Protein AF-A0A2A7AV78-F1 (afdb_monomer)

Mean predicted aligned error: 5.81 Å

Nearest PDB structures (foldseek):
  2vfc-assembly2_B  TM=3.385E-01  e=4.057E+00  Mycobacterium marinum
  5unb-assembly1_A  TM=3.186E-01  e=5.230E+00  Burkholderia thailandensis E264
  1w5r-assembly1_B  TM=2.393E-01  e=6.743E+00  Mycolicibacterium smegmatis

Organism: NCBI:txid853

Sequence (111 aa):
MDNQNMTYPELRDLFVEHNKTQLAKPMSAYIVFADSNWPDRHYPLRSRTYEVSSDNKAFRSRCCSTSLFGSCLDGTDQMVRLDCYMKDFGNKGGWVVDHCYLKENGDESDV

Structure (mmCIF, N/CA/C/O backbone):
data_AF-A0A2A7AV78-F1
#
_entry.id   AF-A0A2A7AV78-F1
#
loop_
_atom_site.group_PDB
_atom_site.id
_atom_site.type_symbol
_atom_site.label_atom_id
_atom_site.label_alt_id
_atom_site.label_comp_id
_atom_site.label_asym_id
_atom_site.label_entity_id
_atom_site.label_seq_id
_atom_site.pdbx_PDB_ins_code
_atom_site.Cartn_x
_atom_site.Cartn_y
_atom_site.Cartn_z
_atom_site.occupancy
_atom_site.B_iso_or_equiv
_atom_site.auth_seq_id
_atom_site.auth_comp_id
_atom_site.auth_asym_id
_atom_site.auth_atom_id
_atom_site.pdbx_PDB_model_num
ATOM 1 N N . MET A 1 1 ? -14.603 -16.431 -5.661 1.00 41.00 1 MET A N 1
ATOM 2 C CA . MET A 1 1 ? -15.393 -15.287 -5.178 1.00 41.00 1 MET A CA 1
ATOM 3 C C . MET A 1 1 ? -14.711 -14.055 -5.726 1.00 41.00 1 MET A C 1
ATOM 5 O O . MET A 1 1 ? -13.486 -14.025 -5.730 1.00 41.00 1 MET A O 1
ATOM 9 N N . ASP A 1 2 ? -15.455 -13.129 -6.323 1.00 44.84 2 ASP A N 1
ATOM 10 C CA . ASP A 1 2 ? -14.876 -11.911 -6.884 1.00 44.84 2 ASP A CA 1
ATOM 11 C C . ASP A 1 2 ? -14.349 -11.059 -5.729 1.00 44.84 2 ASP A C 1
ATOM 13 O O . ASP A 1 2 ? -15.109 -10.348 -5.070 1.00 44.84 2 ASP A O 1
ATOM 17 N N . ASN A 1 3 ? -13.054 -11.178 -5.428 1.00 61.59 3 ASN A N 1
ATOM 18 C CA . ASN A 1 3 ? -12.387 -10.247 -4.532 1.00 61.59 3 ASN A CA 1
ATOM 19 C C . ASN A 1 3 ? -12.537 -8.867 -5.164 1.00 61.59 3 ASN A C 1
ATOM 21 O O . ASN A 1 3 ? -11.909 -8.568 -6.179 1.00 61.59 3 ASN A O 1
ATOM 25 N N . GLN A 1 4 ? -13.450 -8.066 -4.619 1.00 79.56 4 GLN A N 1
ATOM 26 C CA . GLN A 1 4 ? -13.803 -6.794 -5.217 1.00 79.56 4 GLN A CA 1
ATOM 27 C C . GLN A 1 4 ? -12.591 -5.869 -5.158 1.00 79.56 4 GLN A C 1
ATOM 29 O O . GLN A 1 4 ? -12.163 -5.448 -4.080 1.00 79.56 4 GLN A O 1
ATOM 34 N N . ASN A 1 5 ? -12.030 -5.589 -6.333 1.00 92.25 5 ASN A N 1
ATOM 35 C CA . ASN A 1 5 ? -10.944 -4.638 -6.476 1.00 92.25 5 ASN A CA 1
ATOM 36 C C . ASN A 1 5 ? -11.433 -3.254 -6.047 1.00 92.25 5 ASN A C 1
ATOM 38 O O . ASN A 1 5 ? -12.507 -2.808 -6.454 1.00 92.25 5 ASN A O 1
ATOM 42 N N . MET A 1 6 ? -10.625 -2.580 -5.242 1.00 95.56 6 MET A N 1
ATOM 43 C CA . MET A 1 6 ? -10.879 -1.231 -4.752 1.00 95.56 6 MET A CA 1
ATOM 44 C C . MET A 1 6 ? -9.627 -0.373 -4.892 1.00 95.56 6 MET A C 1
ATOM 46 O O . MET A 1 6 ? -8.512 -0.871 -5.046 1.00 95.56 6 MET A O 1
ATOM 50 N N . THR A 1 7 ? -9.800 0.934 -4.830 1.00 96.81 7 THR A N 1
ATOM 51 C CA . THR A 1 7 ? -8.694 1.886 -4.779 1.00 96.81 7 THR A CA 1
ATOM 52 C C . THR A 1 7 ? -8.053 1.903 -3.387 1.00 96.81 7 THR A C 1
ATOM 54 O O . THR A 1 7 ? -8.644 1.475 -2.392 1.00 96.81 7 THR A O 1
ATOM 57 N N . TYR A 1 8 ? -6.829 2.426 -3.281 1.00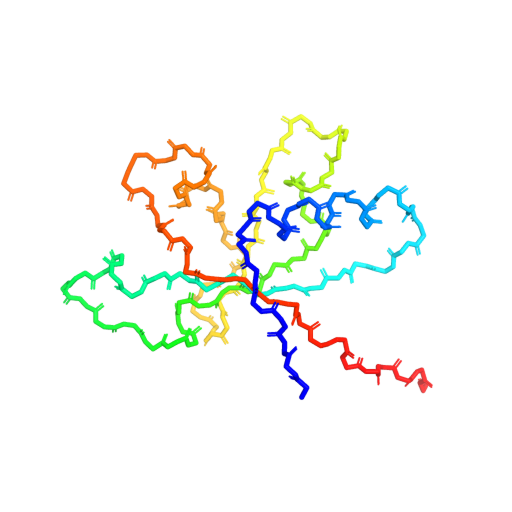 96.06 8 TYR A N 1
ATOM 58 C CA . TYR A 1 8 ? -6.175 2.575 -1.979 1.00 96.06 8 TYR A CA 1
ATOM 59 C C . TYR A 1 8 ? -6.949 3.479 -0.995 1.00 96.06 8 TYR A C 1
ATOM 61 O O . TYR A 1 8 ? -7.079 3.088 0.168 1.00 96.06 8 TYR A O 1
ATOM 69 N N . PRO A 1 9 ? -7.507 4.640 -1.402 1.00 95.00 9 PRO A N 1
ATOM 70 C CA . PRO A 1 9 ? -8.354 5.440 -0.517 1.00 95.00 9 PRO A CA 1
ATOM 71 C C . PRO A 1 9 ? -9.568 4.673 0.022 1.00 95.00 9 PRO A C 1
ATOM 73 O O . PRO A 1 9 ? -9.844 4.761 1.215 1.00 95.00 9 PRO A O 1
ATOM 76 N N . GLU A 1 10 ? -10.238 3.870 -0.809 1.00 95.25 10 GLU A N 1
ATOM 77 C CA . GLU A 1 10 ? -11.365 3.033 -0.372 1.00 95.25 10 GLU A CA 1
ATOM 78 C C . GLU A 1 10 ? -10.926 1.970 0.641 1.00 95.25 10 GLU A C 1
ATOM 80 O O . GLU A 1 10 ? -11.565 1.821 1.682 1.00 95.25 10 GLU A O 1
ATOM 85 N N . LEU A 1 11 ? -9.800 1.284 0.393 1.00 95.31 11 LEU A N 1
ATOM 86 C CA . LEU A 1 11 ? -9.229 0.335 1.355 1.00 95.31 11 LEU A CA 1
ATOM 87 C C . LEU A 1 11 ? -8.913 1.017 2.692 1.00 95.31 11 LEU A C 1
ATOM 89 O O . LEU A 1 11 ? -9.213 0.481 3.759 1.00 95.31 11 LEU A O 1
ATOM 93 N N . ARG A 1 12 ? -8.292 2.200 2.642 1.00 93.69 12 ARG A N 1
ATOM 94 C CA . ARG A 1 12 ? -7.937 2.968 3.837 1.00 93.69 12 ARG A CA 1
ATOM 95 C C . ARG A 1 12 ? -9.182 3.316 4.641 1.00 93.69 12 ARG A C 1
ATOM 97 O O . ARG A 1 12 ? -9.183 3.120 5.853 1.00 93.69 12 ARG A O 1
ATOM 104 N N . ASP A 1 13 ? -10.215 3.828 3.987 1.00 92.75 13 ASP A N 1
ATOM 105 C CA . ASP A 1 13 ? -11.445 4.242 4.654 1.00 92.75 13 ASP A CA 1
ATOM 106 C C . ASP A 1 13 ? -12.182 3.023 5.243 1.00 92.75 13 ASP A C 1
ATOM 108 O O . ASP A 1 13 ? -12.644 3.087 6.383 1.00 92.75 13 ASP A O 1
ATOM 112 N N . LEU A 1 14 ? -12.175 1.879 4.543 1.00 92.94 14 LEU A N 1
ATOM 113 C CA . LEU A 1 14 ? -12.675 0.594 5.048 1.00 92.94 14 LEU A CA 1
ATOM 114 C C . LEU A 1 14 ? -11.936 0.163 6.320 1.00 92.94 14 LEU A C 1
ATOM 116 O O . LEU A 1 14 ? -12.572 -0.155 7.323 1.00 92.94 14 LEU A O 1
ATOM 120 N N . PHE A 1 15 ? -10.602 0.184 6.318 1.00 93.25 15 PHE A N 1
ATOM 121 C CA . PHE A 1 15 ? -9.803 -0.178 7.492 1.00 93.25 15 PHE A CA 1
ATOM 122 C C . PHE A 1 15 ? -9.988 0.793 8.659 1.00 93.25 15 PHE A C 1
ATOM 124 O O . PHE A 1 15 ? -10.066 0.362 9.810 1.00 93.25 15 PHE A O 1
ATOM 131 N N . VAL A 1 16 ? -10.091 2.094 8.386 1.00 91.56 16 VAL A N 1
ATOM 132 C CA . VAL A 1 16 ? -10.377 3.103 9.413 1.00 91.56 16 VAL A CA 1
ATOM 133 C C . VAL A 1 16 ? -11.746 2.857 10.044 1.00 91.56 16 VAL A C 1
ATOM 135 O O . VAL A 1 16 ? -11.857 2.934 11.267 1.00 91.56 16 VAL A O 1
ATOM 138 N N . GLU A 1 17 ? -12.771 2.552 9.245 1.00 91.12 17 GLU A N 1
ATOM 139 C CA . GLU A 1 17 ? -14.114 2.239 9.739 1.00 91.12 17 GLU A CA 1
ATOM 140 C C . GLU A 1 17 ? -14.123 0.950 10.564 1.00 91.12 17 GLU A C 1
ATOM 142 O O . GLU A 1 17 ? -14.624 0.943 11.688 1.00 91.12 17 GLU A O 1
ATOM 147 N N . HIS A 1 18 ? -13.485 -0.109 10.059 1.00 90.19 18 HIS A N 1
ATOM 148 C CA . HIS A 1 18 ? -13.332 -1.382 10.766 1.00 90.19 18 HIS A CA 1
ATOM 149 C C . HIS A 1 18 ? -12.703 -1.187 12.151 1.00 90.19 18 HIS A C 1
ATOM 151 O O . HIS A 1 18 ? -13.239 -1.640 13.163 1.00 90.19 18 HIS A O 1
ATOM 157 N N . ASN A 1 19 ? -11.627 -0.402 12.220 1.00 88.81 19 ASN A N 1
ATOM 158 C CA . ASN A 1 19 ? -10.904 -0.117 13.458 1.00 88.81 19 ASN A CA 1
ATOM 159 C C . ASN A 1 19 ? -11.675 0.760 14.462 1.00 88.81 19 ASN A C 1
ATOM 161 O O . ASN A 1 19 ? -11.257 0.864 15.620 1.00 88.81 19 ASN A O 1
ATOM 165 N N . LYS A 1 20 ? -12.786 1.408 14.076 1.00 87.06 20 LYS A N 1
ATOM 166 C CA . LYS A 1 20 ? -13.656 2.095 15.052 1.00 87.06 20 LYS A CA 1
ATOM 167 C C . LYS A 1 20 ? -14.302 1.099 16.012 1.00 87.06 20 LYS A C 1
ATOM 169 O O . LYS A 1 20 ? -14.571 1.446 17.163 1.00 87.06 20 LYS A O 1
ATOM 174 N N . THR A 1 21 ? -14.505 -0.135 15.561 1.00 82.06 21 THR A N 1
ATOM 175 C CA . THR A 1 21 ? -15.045 -1.221 16.371 1.00 82.06 21 THR A CA 1
ATOM 176 C C . THR A 1 21 ? -13.893 -1.922 17.090 1.00 82.06 21 THR A C 1
ATOM 178 O O . THR A 1 21 ? -13.257 -2.817 16.548 1.00 82.06 21 THR A O 1
ATOM 181 N N . GLN A 1 22 ? -13.615 -1.521 18.335 1.00 62.78 22 GLN A N 1
ATOM 182 C CA . GLN A 1 22 ? -12.424 -1.939 19.103 1.00 62.78 22 GLN A CA 1
ATOM 183 C C . GLN A 1 22 ? -12.271 -3.456 19.343 1.00 62.78 22 GLN A C 1
ATOM 185 O O . GLN A 1 22 ? -11.218 -3.890 19.797 1.00 62.78 22 GLN A O 1
ATOM 190 N N . LEU A 1 23 ? -13.309 -4.252 19.072 1.00 69.56 23 LEU A N 1
ATOM 191 C CA . LEU A 1 23 ? -13.326 -5.708 19.262 1.00 69.56 23 LEU A CA 1
ATOM 192 C C . LEU A 1 23 ? -13.107 -6.498 17.962 1.00 69.56 23 LEU A C 1
ATOM 194 O O . LEU A 1 23 ? -13.097 -7.727 17.994 1.00 69.56 23 LEU A O 1
ATOM 198 N N . ALA A 1 24 ? -12.976 -5.826 16.817 1.00 75.94 24 ALA A N 1
ATOM 199 C CA . ALA A 1 24 ? -12.844 -6.511 15.543 1.00 75.94 24 ALA A CA 1
ATOM 200 C C . ALA A 1 24 ? -11.435 -7.106 15.380 1.00 75.94 24 ALA A C 1
ATOM 202 O O . ALA A 1 24 ? -10.432 -6.425 15.603 1.00 75.94 24 ALA A O 1
ATOM 203 N N . LYS A 1 25 ? -11.354 -8.381 14.971 1.00 86.62 25 LYS A N 1
ATOM 204 C CA . LYS A 1 25 ? -10.074 -9.001 14.596 1.00 86.62 25 LYS A CA 1
ATOM 205 C C . LYS A 1 25 ? -9.442 -8.190 13.447 1.00 86.62 25 LYS A C 1
ATOM 207 O O . LYS A 1 25 ? -10.184 -7.742 12.564 1.00 86.62 25 LYS A O 1
ATOM 212 N N . PRO A 1 26 ? -8.111 -7.988 13.436 1.00 88.38 26 PRO A N 1
ATOM 213 C CA . PRO A 1 26 ? -7.446 -7.312 12.330 1.00 88.38 26 PRO A CA 1
ATOM 214 C C . PRO A 1 26 ? -7.749 -8.002 11.003 1.00 88.38 26 PRO A C 1
ATOM 216 O O . PRO A 1 26 ? -7.737 -9.229 10.919 1.00 88.38 26 PRO A O 1
ATOM 219 N N . MET A 1 27 ? -8.013 -7.205 9.975 1.00 91.00 27 MET A N 1
ATOM 220 C CA . MET A 1 27 ? -8.205 -7.695 8.615 1.00 91.00 27 MET A CA 1
ATOM 221 C C . MET A 1 27 ? -6.922 -7.502 7.817 1.00 91.00 27 MET A C 1
ATOM 223 O O . MET A 1 27 ? -6.253 -6.477 7.957 1.00 91.00 27 MET A O 1
ATOM 227 N N . SER A 1 28 ? -6.606 -8.457 6.950 1.00 94.69 28 SER A N 1
ATOM 228 C CA . SER A 1 28 ? -5.526 -8.313 5.976 1.00 94.69 28 SER A CA 1
ATOM 229 C C . SER A 1 28 ? -6.081 -7.933 4.605 1.00 94.69 28 SER A C 1
ATOM 231 O O . SER A 1 28 ? -7.173 -8.340 4.209 1.00 94.69 28 SER A O 1
ATOM 233 N N . ALA A 1 29 ? -5.303 -7.172 3.852 1.00 96.00 29 ALA A N 1
ATOM 234 C CA . ALA A 1 29 ? -5.556 -6.860 2.455 1.00 96.00 29 ALA A CA 1
ATOM 235 C C . ALA A 1 29 ? -4.250 -6.864 1.671 1.00 96.00 29 ALA A C 1
ATOM 237 O O . ALA A 1 29 ? -3.157 -6.844 2.236 1.00 96.00 29 ALA A O 1
ATOM 238 N N . TYR A 1 30 ? -4.381 -6.864 0.357 1.00 97.44 30 TYR A N 1
ATOM 239 C CA . TYR A 1 30 ? -3.283 -6.775 -0.578 1.00 97.44 30 TYR A CA 1
ATOM 240 C C . TYR A 1 30 ? -3.347 -5.451 -1.324 1.00 97.44 30 TYR A C 1
ATOM 242 O O . TYR A 1 30 ? -4.405 -5.055 -1.812 1.00 97.44 30 TYR A O 1
ATOM 250 N N . ILE A 1 31 ? -2.201 -4.783 -1.414 1.00 97.62 31 ILE A N 1
ATOM 251 C CA . ILE A 1 31 ? -1.985 -3.608 -2.256 1.00 97.62 31 ILE A CA 1
ATOM 252 C C . ILE A 1 31 ? -1.150 -4.057 -3.448 1.00 97.62 31 ILE A C 1
ATOM 254 O O . ILE A 1 31 ? -0.031 -4.543 -3.272 1.00 97.62 31 ILE A O 1
ATOM 258 N N . VAL A 1 32 ? -1.686 -3.883 -4.652 1.00 97.69 32 VAL A N 1
ATOM 259 C CA . VAL A 1 32 ? -1.003 -4.204 -5.903 1.00 97.69 32 VAL A CA 1
ATOM 260 C C . VAL A 1 32 ? -0.481 -2.917 -6.526 1.00 97.69 32 VAL A C 1
ATOM 262 O O . VAL A 1 32 ? -1.244 -2.005 -6.841 1.00 97.69 32 VAL A O 1
ATOM 265 N N . PHE A 1 33 ? 0.827 -2.836 -6.743 1.00 97.56 33 PHE A N 1
ATOM 266 C CA . PHE A 1 33 ? 1.460 -1.703 -7.414 1.00 97.56 33 PHE A CA 1
ATOM 267 C C . PHE A 1 33 ? 1.439 -1.868 -8.925 1.00 97.56 33 PHE A C 1
ATOM 269 O O . PHE A 1 33 ? 1.692 -2.960 -9.422 1.00 97.56 33 PHE A O 1
ATOM 276 N N . ALA A 1 34 ? 1.183 -0.791 -9.667 1.00 96.50 34 ALA A N 1
ATOM 277 C CA . ALA A 1 34 ? 1.156 -0.809 -11.127 1.00 96.50 34 ALA A CA 1
ATOM 278 C C . ALA A 1 34 ? 2.509 -1.234 -11.725 1.00 96.50 34 ALA A C 1
ATOM 280 O O . ALA A 1 34 ? 3.560 -0.763 -11.291 1.00 96.50 34 ALA A O 1
ATOM 281 N N . ASP A 1 35 ? 2.482 -2.086 -12.754 1.00 95.44 35 ASP A N 1
ATOM 282 C CA . ASP A 1 35 ? 3.694 -2.529 -13.471 1.00 95.44 35 ASP A CA 1
ATOM 283 C C . ASP A 1 35 ? 4.440 -1.340 -14.109 1.00 95.44 35 ASP A C 1
ATOM 285 O O . ASP A 1 35 ? 5.667 -1.293 -14.130 1.00 95.44 35 ASP A O 1
ATOM 289 N N . SER A 1 36 ? 3.703 -0.289 -14.492 1.00 94.81 36 SER A N 1
ATOM 290 C CA . SER A 1 36 ? 4.250 0.960 -15.037 1.00 94.81 36 SER A CA 1
ATOM 291 C C . SER A 1 36 ? 5.165 1.737 -14.082 1.00 94.81 36 SER A C 1
ATOM 293 O O . SER A 1 36 ? 5.802 2.695 -14.513 1.00 94.81 36 SER A O 1
ATOM 295 N N . ASN A 1 37 ? 5.230 1.373 -12.796 1.00 94.75 37 ASN A N 1
ATOM 296 C CA . ASN A 1 37 ? 6.194 1.961 -11.862 1.00 94.75 37 ASN A CA 1
ATOM 297 C C . ASN A 1 37 ? 7.649 1.604 -12.217 1.00 94.75 37 ASN A C 1
ATOM 299 O O . ASN A 1 37 ? 8.559 2.332 -11.822 1.00 94.75 37 ASN A O 1
ATOM 303 N N . TRP A 1 38 ? 7.874 0.519 -12.969 1.00 94.44 38 TRP A N 1
ATOM 304 C CA . TRP A 1 38 ? 9.204 0.027 -13.337 1.00 94.44 38 TRP A CA 1
ATOM 305 C C . TRP A 1 38 ? 9.313 -0.200 -14.856 1.00 94.44 38 TRP A C 1
ATOM 307 O O . TRP A 1 38 ? 9.347 -1.339 -15.312 1.00 94.44 38 TRP A O 1
ATOM 317 N N . PRO A 1 39 ? 9.402 0.867 -15.674 1.00 91.69 39 PRO A N 1
ATOM 318 C CA . PRO A 1 39 ? 9.379 0.746 -17.137 1.00 91.69 39 PRO A CA 1
ATOM 319 C C . PRO A 1 39 ? 10.530 -0.098 -17.709 1.00 91.69 39 PRO A C 1
ATOM 321 O O . PRO A 1 39 ? 10.359 -0.750 -18.735 1.00 91.69 39 PRO A O 1
ATOM 324 N N . ASP A 1 40 ? 11.680 -0.122 -17.031 1.00 94.81 40 ASP A N 1
ATOM 325 C CA . ASP A 1 40 ? 12.876 -0.852 -17.472 1.00 94.81 40 ASP A CA 1
ATOM 326 C C . ASP A 1 40 ? 12.969 -2.280 -16.905 1.00 94.81 40 ASP A C 1
ATOM 328 O O . ASP A 1 40 ? 13.911 -3.016 -17.212 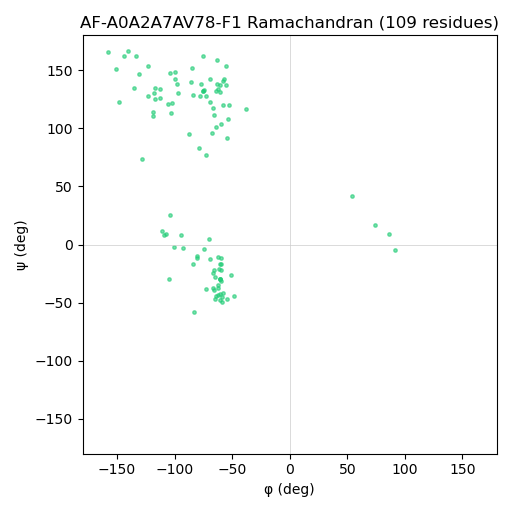1.00 94.81 40 ASP A O 1
ATOM 332 N N . ARG A 1 41 ? 12.031 -2.692 -16.039 1.00 92.88 41 ARG A N 1
ATOM 333 C CA . ARG A 1 41 ? 12.068 -4.005 -15.387 1.00 92.88 41 ARG A CA 1
ATOM 334 C C . ARG A 1 41 ? 10.670 -4.548 -15.125 1.00 92.88 41 ARG A C 1
ATOM 336 O O . ARG A 1 41 ? 9.916 -3.987 -14.344 1.00 92.88 41 ARG A O 1
ATOM 343 N N . HIS A 1 42 ? 10.400 -5.732 -15.661 1.00 91.81 42 HIS A N 1
ATOM 344 C CA . HIS A 1 42 ? 9.168 -6.444 -15.357 1.00 91.81 42 HIS A CA 1
ATOM 345 C C . HIS A 1 42 ? 9.228 -7.122 -13.982 1.00 91.81 42 HIS A C 1
ATOM 347 O O . HIS A 1 42 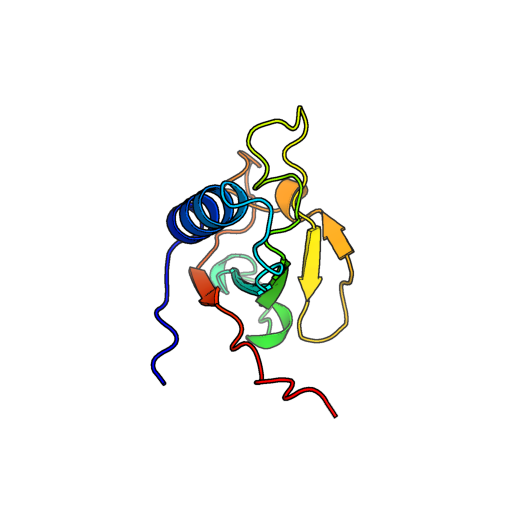? 10.149 -7.899 -13.708 1.00 91.81 42 HIS A O 1
ATOM 353 N N . TYR A 1 43 ? 8.219 -6.862 -13.150 1.00 93.06 43 TYR A N 1
ATOM 354 C CA . TYR A 1 43 ? 8.006 -7.566 -11.890 1.00 93.06 43 TYR A CA 1
ATOM 355 C C . TYR A 1 43 ? 6.728 -8.412 -11.978 1.00 93.06 43 TYR A C 1
ATOM 357 O O . TYR A 1 43 ? 5.655 -7.878 -12.272 1.00 93.06 43 TYR A O 1
ATOM 365 N N . PRO A 1 44 ? 6.798 -9.725 -11.687 1.00 94.56 44 PRO A N 1
ATOM 366 C CA . PRO A 1 44 ? 5.607 -10.562 -11.605 1.00 94.56 44 PRO A CA 1
ATOM 367 C C . PRO A 1 44 ? 4.586 -9.994 -10.614 1.00 94.56 44 PRO A C 1
ATOM 369 O O . PRO A 1 44 ? 4.962 -9.357 -9.632 1.00 94.56 44 PRO A O 1
ATOM 372 N N . LEU A 1 45 ? 3.295 -10.298 -10.810 1.00 95.06 45 LEU A N 1
ATOM 373 C CA . LEU A 1 45 ? 2.208 -9.814 -9.941 1.00 95.06 45 LEU A CA 1
ATOM 374 C C . LEU A 1 45 ? 2.513 -10.014 -8.447 1.00 95.06 45 LEU A C 1
ATOM 376 O O . LEU A 1 45 ? 2.341 -9.098 -7.647 1.00 95.06 45 LEU A O 1
ATOM 380 N N . ARG A 1 46 ? 3.030 -11.190 -8.081 1.00 95.19 46 ARG A N 1
ATOM 381 C CA . ARG A 1 46 ? 3.375 -11.532 -6.697 1.00 95.19 46 ARG A CA 1
ATOM 382 C C . ARG A 1 46 ? 4.466 -10.627 -6.105 1.00 95.19 46 ARG A C 1
ATOM 384 O O . ARG A 1 46 ? 4.382 -10.292 -4.933 1.00 95.19 46 ARG A O 1
ATOM 391 N N . SER A 1 47 ? 5.431 -10.200 -6.916 1.00 95.94 47 SER A N 1
ATOM 392 C CA . SER A 1 47 ? 6.546 -9.328 -6.513 1.00 95.94 47 SER A CA 1
ATOM 393 C C . SER A 1 47 ? 6.175 -7.845 -6.437 1.00 95.94 47 SER A C 1
ATOM 395 O O . 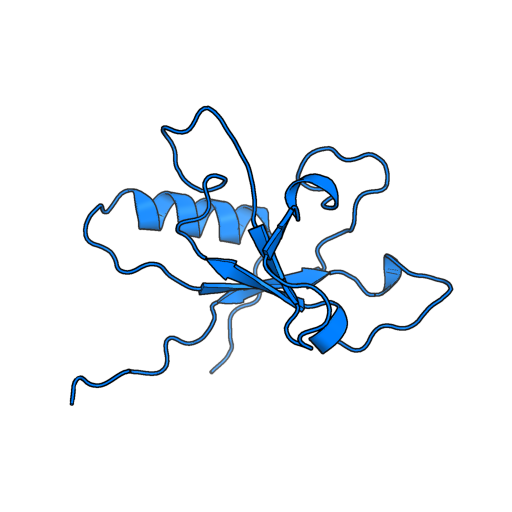SER A 1 47 ? 6.944 -7.038 -5.933 1.00 95.94 47 SER A O 1
ATOM 397 N N . ARG A 1 48 ? 4.998 -7.468 -6.949 1.00 96.12 48 ARG A N 1
ATOM 398 C CA . ARG A 1 48 ? 4.443 -6.107 -6.856 1.00 96.12 48 ARG A CA 1
ATOM 399 C C . ARG A 1 48 ? 3.214 -6.030 -5.949 1.00 96.12 48 ARG A C 1
ATOM 401 O O . ARG A 1 48 ? 2.513 -5.021 -5.958 1.00 96.12 48 ARG A O 1
ATOM 408 N N . THR A 1 49 ? 2.942 -7.091 -5.189 1.00 97.44 49 THR A N 1
ATOM 409 C CA . THR A 1 49 ? 1.784 -7.189 -4.299 1.00 97.44 49 THR A CA 1
ATOM 410 C C . THR A 1 49 ? 2.245 -7.324 -2.860 1.00 97.44 49 THR A C 1
ATOM 412 O O . THR A 1 49 ? 2.993 -8.244 -2.531 1.00 97.44 49 THR A O 1
ATOM 415 N N . TYR A 1 50 ? 1.766 -6.431 -2.000 1.00 97.75 50 TYR A N 1
ATOM 416 C CA . TYR A 1 50 ? 2.143 -6.388 -0.594 1.00 97.75 50 TYR A CA 1
ATOM 417 C C . TYR A 1 50 ? 0.929 -6.635 0.297 1.00 97.75 50 TYR A C 1
ATOM 419 O O . TYR A 1 50 ? -0.106 -5.990 0.135 1.00 97.75 50 TYR A O 1
ATOM 427 N N . GLU A 1 51 ? 1.065 -7.552 1.251 1.00 97.12 51 GLU A N 1
ATOM 428 C CA . GLU A 1 51 ? 0.102 -7.744 2.331 1.00 97.12 51 GLU A CA 1
ATOM 429 C C . GLU A 1 51 ? 0.224 -6.613 3.349 1.00 97.12 51 GLU A C 1
ATOM 431 O O . GLU A 1 51 ? 1.324 -6.287 3.802 1.00 97.12 51 GLU A O 1
ATOM 436 N N . VAL A 1 52 ? -0.914 -6.050 3.739 1.00 96.56 52 VAL A N 1
ATOM 437 C CA . VAL A 1 52 ? -1.044 -5.042 4.787 1.00 96.56 52 VAL A CA 1
ATOM 438 C C . VAL A 1 52 ? -2.158 -5.442 5.748 1.00 96.56 52 VAL A C 1
ATOM 440 O O . VAL A 1 52 ? -3.163 -6.021 5.346 1.00 96.56 52 VAL A O 1
ATOM 443 N N . SER A 1 53 ? -1.990 -5.102 7.023 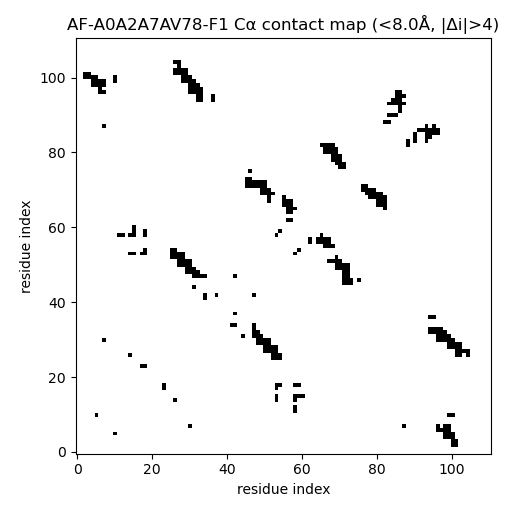1.00 94.69 53 SER A N 1
ATOM 444 C CA . SER A 1 53 ? -3.004 -5.318 8.062 1.00 94.69 53 SER A CA 1
ATOM 445 C C . SER A 1 53 ? -3.715 -4.016 8.420 1.00 94.69 53 SER A C 1
ATOM 447 O O . SER A 1 53 ? -3.086 -2.950 8.428 1.00 94.69 53 SER A O 1
ATOM 449 N N . SER A 1 54 ? -4.996 -4.109 8.780 1.00 92.81 54 SER A N 1
ATOM 450 C CA . SER A 1 54 ? -5.786 -3.002 9.317 1.00 92.81 54 SER A CA 1
ATOM 451 C C . SER A 1 54 ? -5.222 -2.460 10.635 1.00 92.81 54 SER A C 1
ATOM 453 O O . SER A 1 54 ? -5.463 -1.302 10.951 1.00 92.81 54 SER A O 1
ATOM 455 N N . ASP A 1 55 ? -4.405 -3.221 11.375 1.00 91.50 55 ASP A N 1
ATOM 456 C CA . ASP A 1 55 ? -3.749 -2.750 12.612 1.00 91.50 55 ASP A CA 1
ATOM 457 C C . ASP A 1 55 ? -2.572 -1.779 12.355 1.00 91.50 55 ASP A C 1
ATOM 459 O O . ASP A 1 55 ? -1.985 -1.201 13.276 1.00 91.50 55 ASP A O 1
ATOM 463 N N . ASN A 1 56 ? -2.226 -1.527 11.088 1.00 92.19 56 ASN A N 1
ATOM 464 C CA . ASN A 1 56 ? -1.250 -0.495 10.750 1.00 92.19 56 ASN A CA 1
ATOM 465 C C . ASN A 1 56 ? -1.657 0.882 11.294 1.00 92.19 56 ASN A C 1
ATOM 467 O O . ASN A 1 56 ? -2.816 1.298 11.245 1.00 92.19 56 ASN A O 1
ATOM 471 N N . LYS A 1 57 ? -0.659 1.651 11.746 1.00 90.25 57 LYS A N 1
ATOM 472 C CA . LYS A 1 57 ? -0.869 2.992 12.323 1.00 90.25 57 LYS A CA 1
ATOM 473 C C . LYS A 1 57 ? -1.532 3.956 11.340 1.00 90.25 57 LYS A C 1
ATOM 475 O O . LYS A 1 57 ? -2.322 4.789 11.772 1.00 90.25 57 LYS A O 1
ATOM 480 N N . ALA A 1 58 ? -1.275 3.784 10.041 1.00 90.19 58 ALA A N 1
ATOM 481 C CA . ALA A 1 58 ? -1.940 4.500 8.954 1.00 90.19 58 ALA A CA 1
ATOM 482 C C . ALA A 1 58 ? -3.481 4.476 9.024 1.00 90.19 58 ALA A C 1
ATOM 484 O O . ALA A 1 58 ? -4.117 5.408 8.539 1.00 90.19 58 ALA A O 1
ATOM 485 N N . PHE A 1 59 ? -4.079 3.455 9.646 1.00 90.94 59 PHE A N 1
ATOM 486 C CA . PHE A 1 59 ? -5.532 3.258 9.708 1.00 90.94 59 PHE A CA 1
ATOM 487 C C . PHE A 1 59 ? -6.127 3.541 11.094 1.00 90.94 59 PHE A C 1
ATOM 489 O O . PHE A 1 59 ? -7.298 3.256 11.352 1.00 90.94 59 PHE A O 1
ATOM 496 N N . ARG A 1 60 ? -5.336 4.092 12.022 1.00 86.12 60 ARG A N 1
ATOM 497 C CA . ARG A 1 60 ? -5.766 4.381 13.395 1.00 86.12 60 ARG A CA 1
ATOM 498 C C . ARG A 1 60 ? -6.032 5.875 13.553 1.00 86.12 60 ARG A C 1
ATOM 500 O O . ARG A 1 60 ? -5.110 6.683 13.565 1.00 86.12 60 ARG A O 1
ATOM 507 N N . SER A 1 61 ? -7.295 6.238 13.777 1.00 71.19 61 SER A N 1
ATOM 508 C CA . SER A 1 61 ? -7.764 7.635 13.868 1.00 71.19 61 SER A CA 1
ATOM 509 C C . SER A 1 61 ? -7.122 8.484 14.977 1.00 71.19 61 SER A C 1
ATOM 511 O O . SER A 1 61 ? -7.222 9.707 14.945 1.00 71.19 61 SER A O 1
ATOM 513 N N . ARG A 1 62 ? -6.467 7.863 15.968 1.00 67.50 62 ARG A N 1
ATOM 514 C CA . ARG A 1 62 ? -5.855 8.539 17.129 1.00 67.50 62 ARG A CA 1
ATOM 515 C C . ARG A 1 62 ? -4.322 8.550 17.117 1.00 67.50 62 ARG A C 1
ATOM 517 O O . ARG A 1 62 ? -3.716 8.900 18.126 1.00 67.50 62 ARG A O 1
ATOM 524 N N . CYS A 1 63 ? -3.678 8.130 16.029 1.00 62.44 63 CYS A N 1
ATOM 525 C CA . CYS A 1 63 ? -2.219 8.057 15.964 1.00 62.44 63 CYS A CA 1
ATOM 526 C C . CYS A 1 63 ? -1.614 9.298 15.294 1.00 62.44 63 CYS A C 1
ATOM 528 O O . CYS A 1 63 ? -1.974 9.650 14.179 1.00 62.44 63 CYS A O 1
ATOM 530 N N . CYS A 1 64 ? -0.610 9.910 15.934 1.00 66.00 64 CYS A N 1
ATOM 531 C CA . CYS A 1 64 ? 0.181 11.017 15.369 1.00 66.00 64 CYS A CA 1
ATOM 532 C C . CYS A 1 64 ? 1.115 10.589 14.216 1.00 66.00 64 CYS A C 1
ATOM 534 O O . CYS A 1 64 ? 1.953 11.366 13.772 1.00 66.00 64 CYS A O 1
ATOM 536 N N . SER A 1 65 ? 1.041 9.329 13.789 1.00 71.38 65 SER A N 1
ATOM 537 C CA . SER A 1 65 ? 1.924 8.712 12.806 1.00 71.38 65 SER A CA 1
ATOM 538 C C . SER A 1 65 ? 1.079 7.915 11.825 1.00 71.38 65 SER A C 1
ATOM 540 O O . SER A 1 65 ? 0.206 7.155 12.237 1.00 71.38 65 SER A O 1
ATOM 542 N N . THR A 1 66 ? 1.379 8.075 10.541 1.00 82.25 66 THR A N 1
ATOM 543 C CA . THR A 1 66 ? 0.680 7.444 9.418 1.00 82.25 66 THR A CA 1
ATOM 544 C C . THR A 1 66 ? 1.480 6.286 8.817 1.00 82.25 66 THR A C 1
ATOM 546 O O . THR A 1 66 ? 1.325 5.982 7.640 1.00 82.25 66 THR A O 1
ATOM 549 N N . SER A 1 67 ? 2.360 5.643 9.595 1.00 91.00 67 SER A N 1
ATOM 550 C CA . SER A 1 67 ? 3.216 4.572 9.072 1.00 91.00 67 SER A CA 1
ATOM 551 C C . SER A 1 67 ? 2.389 3.406 8.527 1.00 91.00 67 SER A C 1
ATOM 553 O O . SER A 1 67 ? 1.507 2.891 9.225 1.00 91.00 67 SER A O 1
ATOM 555 N N . LEU A 1 68 ? 2.729 2.971 7.315 1.00 95.31 68 LEU A N 1
ATOM 556 C CA . LEU A 1 68 ? 2.138 1.825 6.639 1.00 95.31 68 LEU A CA 1
ATOM 557 C C .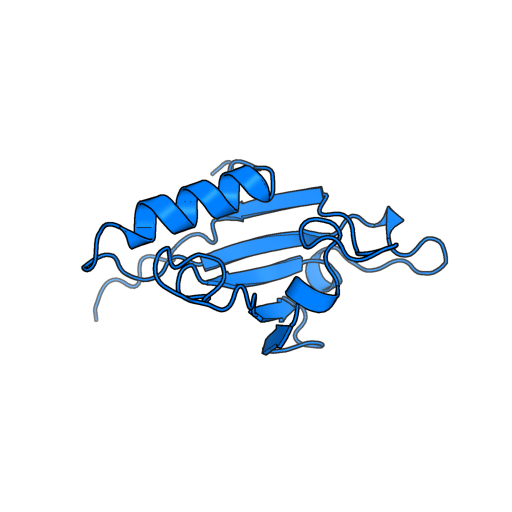 LEU A 1 68 ? 3.234 0.798 6.378 1.00 95.31 68 LEU A C 1
ATOM 559 O O . LEU A 1 68 ? 4.122 1.011 5.555 1.00 95.31 68 LEU A O 1
ATOM 563 N N . PHE A 1 69 ? 3.153 -0.319 7.087 1.00 96.50 69 PHE A N 1
ATOM 564 C CA . PHE A 1 69 ? 4.012 -1.471 6.883 1.00 96.50 69 PHE A CA 1
ATOM 565 C C . PHE A 1 69 ? 3.308 -2.509 6.020 1.00 96.50 69 PHE A C 1
ATOM 567 O O . PHE A 1 69 ? 2.126 -2.802 6.231 1.00 96.50 69 PHE A O 1
ATOM 574 N N . GLY A 1 70 ? 4.056 -3.089 5.086 1.00 96.62 70 GLY A N 1
ATOM 575 C CA . GLY A 1 70 ? 3.598 -4.219 4.294 1.00 96.62 70 GLY A CA 1
ATOM 576 C C . GLY A 1 70 ? 4.707 -5.214 3.988 1.00 96.62 70 GLY A C 1
ATOM 577 O O . GLY A 1 70 ? 5.895 -4.905 4.096 1.00 96.62 70 GLY A O 1
ATOM 578 N N . SER A 1 71 ? 4.299 -6.415 3.603 1.00 97.44 71 SER A N 1
ATOM 579 C CA . SER A 1 71 ? 5.187 -7.518 3.236 1.00 97.44 71 SER A CA 1
ATOM 580 C C . SER A 1 71 ? 4.873 -7.997 1.828 1.00 97.44 71 SER A C 1
ATOM 582 O O . SER A 1 71 ? 3.726 -8.314 1.528 1.00 97.44 71 SER A O 1
ATOM 584 N N . CYS A 1 72 ? 5.885 -8.073 0.972 1.00 96.56 72 CYS A N 1
ATOM 585 C CA . CYS A 1 72 ? 5.751 -8.578 -0.384 1.00 96.56 72 CYS A CA 1
ATOM 586 C C . CYS A 1 72 ? 5.340 -10.051 -0.364 1.00 96.56 72 CYS A C 1
ATOM 588 O O . CYS A 1 72 ? 5.863 -10.851 0.422 1.00 96.56 72 CYS A O 1
ATOM 590 N N . LEU A 1 73 ? 4.419 -10.417 -1.252 1.00 95.25 73 LEU A N 1
ATOM 591 C CA . LEU A 1 73 ? 3.896 -11.773 -1.330 1.00 95.25 73 LEU A CA 1
ATOM 592 C C . LEU A 1 73 ? 4.933 -12.800 -1.777 1.00 95.25 73 LEU A C 1
ATOM 594 O O . LEU A 1 73 ? 4.755 -13.986 -1.491 1.00 95.25 73 LEU A O 1
ATOM 598 N N . ASP A 1 74 ? 5.973 -12.395 -2.502 1.00 93.56 74 ASP A N 1
ATOM 599 C CA . ASP A 1 74 ? 7.042 -13.288 -2.960 1.00 93.56 74 ASP A CA 1
ATOM 600 C C . ASP A 1 74 ? 8.105 -13.578 -1.887 1.00 93.56 74 ASP A C 1
ATOM 602 O O . ASP A 1 74 ? 8.908 -14.493 -2.063 1.00 93.56 74 ASP A O 1
ATOM 606 N N . GLY A 1 75 ? 8.064 -12.858 -0.762 1.00 92.44 75 GLY A N 1
ATOM 607 C CA . GLY A 1 75 ? 8.982 -13.021 0.357 1.00 92.44 75 GLY A CA 1
ATOM 608 C C . GLY A 1 75 ? 10.235 -12.142 0.314 1.00 92.44 75 GLY A C 1
ATOM 609 O O . GLY A 1 75 ? 10.983 -12.169 1.287 1.00 92.44 75 GLY A O 1
ATOM 610 N N . THR A 1 76 ? 10.484 -11.356 -0.742 1.00 91.31 76 THR A N 1
ATOM 611 C CA . THR A 1 76 ? 11.746 -10.596 -0.871 1.00 91.31 76 THR A CA 1
ATOM 612 C C . THR A 1 76 ? 11.822 -9.405 0.074 1.00 91.31 76 THR A C 1
ATOM 614 O O . THR A 1 76 ? 12.874 -9.155 0.657 1.00 91.31 76 THR A O 1
ATOM 617 N N . ASP A 1 77 ? 10.700 -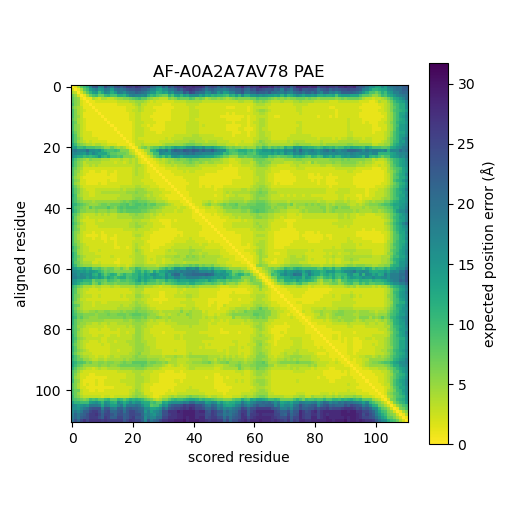8.711 0.266 1.00 91.44 77 ASP A N 1
ATOM 618 C CA . ASP A 1 77 ? 10.602 -7.523 1.113 1.00 91.44 77 ASP A CA 1
ATOM 619 C C . ASP A 1 77 ? 9.611 -7.775 2.244 1.00 91.44 77 ASP A C 1
ATOM 621 O O . ASP A 1 77 ? 8.419 -7.936 2.000 1.00 91.44 77 ASP A O 1
ATOM 625 N N . GLN A 1 78 ? 10.070 -7.809 3.493 1.00 94.69 78 GLN A N 1
ATOM 626 C CA . GLN A 1 78 ? 9.204 -8.060 4.647 1.00 94.69 78 GLN A CA 1
ATOM 627 C C . GLN A 1 78 ? 9.175 -6.853 5.581 1.00 94.69 78 GLN A C 1
ATOM 629 O O . GLN A 1 78 ? 10.223 -6.302 5.914 1.00 94.69 78 GLN A O 1
ATOM 634 N N . MET A 1 79 ? 7.973 -6.471 6.028 1.00 93.31 79 MET A N 1
ATOM 635 C CA . MET A 1 79 ? 7.746 -5.372 6.979 1.00 93.31 79 MET A CA 1
ATOM 636 C C . MET A 1 79 ? 8.378 -4.040 6.536 1.00 93.31 79 MET A C 1
ATOM 638 O O . MET A 1 79 ? 8.957 -3.304 7.339 1.00 93.31 79 MET A O 1
ATOM 642 N N . VAL A 1 80 ? 8.263 -3.712 5.246 1.00 95.62 80 VAL A N 1
ATOM 643 C CA . VAL A 1 80 ? 8.801 -2.473 4.670 1.00 95.62 80 VAL A CA 1
ATOM 644 C C . VAL A 1 80 ? 7.841 -1.300 4.843 1.00 95.62 80 VAL A C 1
ATOM 646 O O . VAL A 1 80 ? 6.624 -1.471 4.898 1.00 95.62 80 VAL A O 1
ATOM 649 N N . ARG A 1 81 ? 8.394 -0.084 4.906 1.00 95.31 81 ARG A N 1
ATOM 650 C CA . ARG A 1 81 ? 7.650 1.180 5.035 1.00 95.31 81 ARG A CA 1
ATOM 651 C C . ARG A 1 81 ? 7.067 1.617 3.692 1.00 95.31 81 ARG A C 1
ATOM 653 O O . ARG A 1 81 ? 7.651 2.444 2.996 1.00 95.31 81 ARG A O 1
ATOM 660 N N . LEU A 1 82 ? 5.907 1.076 3.334 1.00 95.88 82 LEU A N 1
ATOM 661 C CA . LEU A 1 82 ? 5.197 1.437 2.104 1.00 95.88 82 LEU A CA 1
ATOM 662 C C . LEU A 1 82 ? 4.807 2.918 2.065 1.00 95.88 82 LEU A C 1
ATOM 664 O O . LEU A 1 82 ? 4.815 3.519 0.992 1.00 95.88 82 LEU A O 1
ATOM 668 N N . ASP A 1 83 ? 4.573 3.545 3.220 1.00 94.31 83 ASP A N 1
ATOM 669 C CA . ASP A 1 83 ? 4.312 4.987 3.302 1.00 94.31 83 ASP A CA 1
ATOM 670 C C . ASP A 1 83 ? 5.465 5.855 2.764 1.00 94.31 83 ASP A C 1
ATOM 672 O O . ASP A 1 83 ? 5.225 6.984 2.344 1.00 94.31 83 ASP A O 1
ATOM 676 N N . CYS A 1 84 ? 6.698 5.337 2.706 1.00 94.31 84 CYS A N 1
ATOM 677 C CA . CYS A 1 84 ? 7.840 6.029 2.099 1.00 94.31 84 CYS A CA 1
ATOM 678 C C . CYS A 1 84 ? 7.936 5.843 0.575 1.00 94.31 84 CYS A C 1
ATOM 680 O O . CYS A 1 84 ? 8.653 6.593 -0.084 1.00 94.31 84 CYS A O 1
ATOM 682 N N . TYR A 1 85 ? 7.239 4.854 0.013 1.00 94.06 85 TYR A N 1
ATOM 683 C CA . TYR A 1 85 ? 7.306 4.530 -1.413 1.00 94.06 85 TYR A CA 1
ATOM 684 C C . TYR A 1 85 ? 6.066 4.985 -2.174 1.00 94.06 85 TYR A C 1
ATOM 686 O O . TYR A 1 85 ? 6.162 5.315 -3.347 1.00 94.06 85 TYR A O 1
ATOM 694 N N . MET A 1 86 ? 4.904 5.031 -1.528 1.00 95.44 86 MET A N 1
ATOM 695 C CA . MET A 1 86 ? 3.619 5.235 -2.194 1.00 95.44 86 MET A CA 1
ATOM 696 C C . MET A 1 86 ? 3.362 6.684 -2.607 1.00 95.44 86 MET A C 1
ATOM 698 O O . MET A 1 86 ? 3.563 7.617 -1.825 1.00 95.44 86 MET A O 1
ATOM 702 N N . LYS A 1 87 ? 2.812 6.875 -3.809 1.00 94.94 87 LYS A N 1
ATOM 703 C CA . LYS A 1 87 ? 2.363 8.191 -4.287 1.00 94.94 87 LYS A CA 1
ATOM 704 C C . LYS A 1 87 ? 1.243 8.774 -3.420 1.00 94.94 87 LYS A C 1
ATOM 706 O O . LYS A 1 87 ? 1.251 9.974 -3.157 1.00 94.94 87 LYS A O 1
ATOM 711 N N . ASP A 1 88 ? 0.327 7.938 -2.934 1.00 92.88 88 ASP A N 1
ATOM 712 C CA . ASP A 1 88 ? -0.805 8.329 -2.078 1.00 92.88 88 ASP A CA 1
ATOM 713 C C . ASP A 1 88 ? -0.393 8.980 -0.746 1.00 92.88 88 ASP A C 1
ATOM 715 O O . ASP A 1 88 ? -1.197 9.664 -0.117 1.00 92.88 88 ASP A O 1
ATOM 719 N N . PHE A 1 89 ? 0.869 8.821 -0.335 1.00 91.31 89 PHE A N 1
ATOM 720 C CA . PHE A 1 89 ? 1.450 9.472 0.844 1.00 91.31 89 PHE A CA 1
ATOM 721 C C . PHE A 1 89 ? 2.183 10.787 0.519 1.00 91.31 89 PHE A C 1
ATOM 723 O O . PHE A 1 89 ? 2.827 11.372 1.386 1.00 91.31 89 PHE A O 1
ATOM 730 N N . GLY A 1 90 ? 2.084 11.277 -0.721 1.00 90.44 90 GLY A N 1
ATOM 731 C CA . GLY A 1 90 ? 2.699 12.531 -1.162 1.00 90.44 90 GLY A CA 1
ATOM 732 C C . GLY A 1 90 ? 4.149 12.396 -1.633 1.00 90.44 90 GLY A C 1
ATOM 733 O O . GLY A 1 90 ? 4.804 13.409 -1.887 1.00 90.44 90 GLY A O 1
ATOM 734 N N . ASN A 1 91 ? 4.663 11.171 -1.789 1.00 91.19 91 ASN A N 1
ATOM 735 C CA . ASN A 1 91 ? 6.025 10.949 -2.270 1.00 91.19 91 ASN A CA 1
ATOM 736 C C . ASN A 1 91 ? 6.149 11.334 -3.753 1.00 91.19 91 ASN A C 1
ATOM 738 O O . ASN A 1 91 ? 5.457 10.794 -4.624 1.00 91.19 91 ASN A O 1
ATOM 742 N N . LYS A 1 92 ? 7.061 12.264 -4.062 1.00 92.12 92 LYS A N 1
ATOM 743 C CA . LYS A 1 92 ? 7.337 12.684 -5.442 1.00 92.12 92 LYS A CA 1
ATOM 744 C C . LYS A 1 92 ? 7.956 11.519 -6.218 1.00 92.12 92 LYS A C 1
ATOM 746 O O . LYS A 1 92 ? 9.048 11.076 -5.888 1.00 92.12 92 LYS A O 1
ATOM 751 N N . GLY A 1 93 ? 7.267 11.058 -7.262 1.00 90.75 93 GLY A N 1
ATOM 752 C CA . GLY A 1 93 ? 7.680 9.868 -8.015 1.00 90.75 93 GLY A CA 1
ATOM 753 C C . GLY A 1 93 ? 7.427 8.552 -7.272 1.00 90.75 93 GLY A C 1
ATOM 754 O O . GLY A 1 93 ? 8.019 7.540 -7.629 1.00 90.75 93 GLY A O 1
ATOM 755 N N . GLY A 1 94 ? 6.577 8.567 -6.239 1.00 94.44 94 GLY A N 1
ATOM 756 C CA . GLY A 1 94 ? 6.189 7.361 -5.520 1.00 94.44 94 GLY A CA 1
ATOM 757 C C . GLY A 1 94 ? 5.436 6.362 -6.400 1.00 94.44 94 GLY A C 1
ATOM 758 O O . GLY A 1 94 ? 4.848 6.722 -7.423 1.00 94.44 94 GLY A O 1
ATOM 759 N N . TRP A 1 95 ? 5.438 5.105 -5.971 1.00 96.25 95 TRP A N 1
ATOM 760 C CA . TRP A 1 95 ? 4.767 4.002 -6.638 1.00 96.25 95 TRP A CA 1
ATOM 761 C C . TRP A 1 95 ? 3.258 4.219 -6.651 1.00 96.25 95 TRP A C 1
ATOM 763 O O . TRP A 1 95 ? 2.640 4.553 -5.635 1.00 96.25 95 TRP A O 1
ATOM 773 N N . VAL A 1 96 ? 2.679 4.038 -7.830 1.00 97.31 96 VAL A N 1
ATOM 774 C CA . VAL A 1 96 ? 1.246 4.110 -8.088 1.00 97.31 96 VAL A CA 1
ATOM 775 C C . VAL A 1 96 ? 0.615 2.767 -7.748 1.00 97.31 96 VAL A C 1
ATOM 777 O O . VAL A 1 96 ? 1.083 1.723 -8.213 1.00 97.31 96 VAL A O 1
ATOM 780 N N . VAL A 1 97 ? -0.444 2.800 -6.945 1.00 97.56 97 VAL A N 1
ATOM 781 C CA . VAL A 1 97 ? -1.295 1.634 -6.698 1.00 97.56 97 VAL A CA 1
ATOM 782 C C . VAL A 1 97 ? -2.176 1.400 -7.920 1.00 97.56 97 VAL A C 1
ATOM 784 O O . VAL A 1 97 ? -2.779 2.333 -8.441 1.00 97.56 97 VAL A O 1
ATOM 787 N N . ASP A 1 98 ? -2.228 0.154 -8.371 1.00 97.25 98 ASP A N 1
ATOM 788 C CA . ASP A 1 98 ? -3.130 -0.300 -9.426 1.00 97.25 98 ASP A CA 1
ATOM 789 C C . ASP A 1 98 ? -4.508 -0.609 -8.830 1.00 97.25 98 ASP A C 1
ATOM 791 O O . ASP A 1 98 ? -5.506 0.021 -9.167 1.00 97.25 98 ASP A O 1
ATOM 795 N N . HIS A 1 99 ? -4.543 -1.525 -7.862 1.00 97.25 99 HIS A N 1
ATOM 796 C CA . HIS A 1 99 ? -5.743 -1.872 -7.111 1.00 97.25 99 HIS A CA 1
ATOM 797 C C . HIS A 1 99 ? -5.382 -2.511 -5.766 1.00 97.25 99 HIS A C 1
ATOM 799 O O . HIS A 1 99 ? -4.250 -2.934 -5.524 1.00 97.25 99 HIS A O 1
ATOM 805 N N . CYS A 1 100 ? -6.376 -2.594 -4.896 1.00 97.38 100 CYS A N 1
ATOM 806 C CA . CYS A 1 100 ? -6.335 -3.279 -3.620 1.00 97.38 100 CYS A CA 1
ATOM 807 C C . CYS A 1 100 ? -7.441 -4.331 -3.564 1.00 97.38 100 CYS A C 1
ATOM 809 O O . CYS A 1 100 ? -8.487 -4.165 -4.189 1.00 97.38 100 CYS A O 1
ATOM 811 N N . TYR A 1 101 ? -7.250 -5.375 -2.767 1.00 95.44 101 TYR A N 1
ATOM 812 C CA . TYR A 1 101 ? -8.301 -6.349 -2.481 1.00 95.44 101 TYR A CA 1
ATOM 813 C C . TYR A 1 101 ? -8.107 -6.974 -1.101 1.00 95.44 101 TYR A C 1
ATOM 815 O O . TYR A 1 101 ? -6.988 -7.066 -0.599 1.00 95.44 101 TYR A O 1
ATOM 823 N N . LEU A 1 102 ? -9.198 -7.390 -0.461 1.00 94.19 102 LEU A N 1
ATOM 824 C CA . LEU A 1 102 ? -9.126 -8.030 0.851 1.00 94.19 102 LEU A CA 1
ATOM 825 C C . LEU A 1 102 ? -8.482 -9.415 0.734 1.00 94.19 102 LEU A C 1
ATOM 827 O O . LEU A 1 102 ? -8.719 -10.146 -0.229 1.00 94.19 102 LEU A O 1
ATOM 831 N N . LYS A 1 103 ? -7.671 -9.781 1.727 1.00 91.69 103 LYS A N 1
ATOM 832 C CA . LYS A 1 103 ? -7.238 -11.164 1.896 1.00 91.69 103 LYS A CA 1
ATOM 833 C C . LYS A 1 103 ? -8.446 -11.931 2.412 1.00 91.69 103 LYS A C 1
ATOM 835 O O . LYS A 1 103 ? -9.063 -11.506 3.387 1.00 91.69 103 LYS A O 1
ATOM 840 N N . GLU A 1 104 ? -8.796 -13.029 1.752 1.00 81.50 104 GLU A N 1
ATOM 841 C CA . GLU A 1 104 ? -9.806 -13.932 2.291 1.00 81.50 104 GLU A CA 1
ATOM 842 C C . GLU A 1 104 ? -9.314 -14.386 3.667 1.00 81.50 104 GLU A C 1
ATOM 844 O O . GLU A 1 104 ? -8.212 -14.931 3.799 1.00 81.50 104 GLU A O 1
ATOM 849 N N . ASN A 1 105 ? -10.099 -14.098 4.706 1.00 62.88 105 ASN A N 1
ATOM 850 C CA . ASN A 1 105 ? -9.889 -14.730 5.994 1.00 62.88 105 ASN A CA 1
ATOM 851 C C . ASN A 1 105 ? -10.167 -16.207 5.732 1.00 62.88 105 ASN A C 1
ATOM 853 O O . ASN A 1 105 ? -11.324 -16.587 5.583 1.00 62.88 105 ASN A O 1
ATOM 857 N N . GLY A 1 106 ? -9.119 -17.020 5.587 1.00 50.50 106 GLY A N 1
ATOM 858 C CA . GLY A 1 106 ? -9.301 -18.456 5.710 1.00 50.50 106 GLY A CA 1
ATOM 859 C C . GLY A 1 106 ? -10.010 -18.658 7.037 1.00 50.50 106 GLY A C 1
ATOM 860 O O . GLY A 1 106 ? -9.515 -18.158 8.048 1.00 50.50 106 GLY A O 1
ATOM 861 N N . ASP A 1 107 ? -11.199 -19.258 7.012 1.00 46.47 107 ASP A N 1
ATOM 862 C CA . ASP A 1 107 ? -11.898 -19.681 8.214 1.00 46.47 107 ASP A CA 1
ATOM 863 C C . ASP A 1 107 ? -10.940 -20.583 8.994 1.00 46.47 107 ASP A C 1
ATOM 865 O O . ASP A 1 107 ? -10.847 -21.789 8.767 1.00 46.47 107 ASP A O 1
ATOM 869 N N . GLU A 1 108 ? -10.172 -19.982 9.897 1.00 46.84 108 GLU A N 1
ATOM 870 C CA . GLU A 1 108 ? -9.502 -20.678 10.974 1.00 46.84 108 GLU A CA 1
ATOM 871 C C . GLU A 1 108 ? -10.634 -21.035 11.936 1.00 46.84 108 GLU A C 1
ATOM 873 O O . GLU A 1 108 ? -10.924 -20.337 12.906 1.00 46.84 108 GLU A O 1
ATOM 878 N N . SER A 1 109 ? -11.381 -22.072 11.553 1.00 43.22 109 SER A N 1
ATOM 879 C CA . SER A 1 109 ? -12.220 -22.831 12.456 1.00 43.22 109 SER A CA 1
ATOM 880 C C . SER A 1 109 ? -11.317 -23.278 13.593 1.00 43.22 109 SER A C 1
ATOM 882 O O . SER A 1 109 ? -10.441 -24.119 13.379 1.00 43.22 109 SER A O 1
ATOM 884 N N . ASP A 1 110 ? -11.511 -22.653 14.752 1.00 42.88 110 ASP A N 1
ATOM 885 C CA . ASP A 1 110 ? -10.948 -23.049 16.033 1.00 42.88 110 ASP A CA 1
ATOM 886 C C . ASP A 1 110 ? -10.933 -24.588 16.150 1.00 42.88 110 ASP A C 1
ATOM 888 O O . ASP A 1 110 ? -11.990 -25.228 16.138 1.00 42.88 110 ASP A O 1
ATOM 892 N N . VAL A 1 111 ? -9.734 -25.171 16.242 1.00 37.59 111 VAL A N 1
ATOM 893 C CA . VAL A 1 111 ? -9.493 -26.558 16.682 1.00 37.59 111 VAL A CA 1
ATOM 894 C C . VAL A 1 111 ? -8.697 -26.557 17.972 1.00 37.59 111 VAL A C 1
ATOM 896 O O . VAL A 1 111 ? -7.691 -25.817 18.046 1.00 37.59 111 VAL A O 1
#

Solvent-accessible surface area (backbone atoms only — not comparable to full-atom values): 6419 Å² total; per-residue (Å²): 128,85,66,65,72,36,50,65,69,58,52,46,52,50,30,33,56,53,58,70,45,85,83,61,77,76,48,48,28,35,44,29,45,36,67,79,68,37,85,92,50,93,65,58,72,50,70,37,23,26,42,33,51,40,77,32,40,53,28,41,97,86,50,101,46,63,54,32,52,28,26,32,66,68,63,86,46,70,72,38,62,45,48,77,41,24,33,92,64,70,35,88,89,27,44,48,73,65,38,23,31,67,48,80,76,73,82,77,69,87,125

pLDDT: mean 87.5, std 14.71, range [37.59, 97.75]

Radius of gyration: 14.31 Å; Cα contacts (8 Å, |Δi|>4): 190; chains: 1; bounding box: 28×39×37 Å

Foldseek 3Di:
DPQDWAAPVVVLVVLLVQVVPVPHDKWKKKWAFDQVLCPPDGDPRQQRIWIWISPQLLSHPPDPDNFTFTARRVRPRHRDGLCQQAVVVVHDSHTYTPTMGTDPPPPPPPD

Secondary structure (DSSP, 8-state):
-----B-HHHHHHHHHHHTTSTTPPPPEEEEEEPGGG-TTS---GGGGEEEEETTSGGG-TT-S----EEEETTSSS-SEEGGGTBGGGT-TTPBPEEEEEEPP-------

=== Feature glossary ===
Annotated list of the representations used here:

Nearest PDB structures. The Foldseek neighbor list gives the closest experimentally determined structures in the PDB, ranked by structural alignment. TM-score near 1 means near-identical fold; near 0.3 means only rough topology match. This is how one finds what a novel AlphaFold prediction most resembles in the solved-structure universe.

Foldseek 3Di. Foldseek's 3Di representation compresses backbone geometry into a per-residue letter drawn from a learned twenty-state alphabet. It captures the tertiary interaction pattern around each residue — which residues are packed against it in space, regardless of where they are in sequence.

Radius of gyration, Cα contacts, bounding box. Radius of gyration (Rg) is the root-mean-square distance of Cα atoms from their centroid — a single number for overall size and compactness. A globular domain of N residues has Rg ≈ 2.2·N^0.38 Å; an extended or disordered chain has a much larger Rg. The Cα contact count is the number of residue pairs whose Cα atoms are within 8 Å and are more than four positions apart in sequence — a standard proxy for tertiary packing density. The bounding box is the smallest axis-aligned box enclosing all Cα atoms.

InterPro / GO / CATH / organism. The annotation block draws on four external resources. InterPro: which protein families and domains the sequence belongs to. GO: standardized terms for what the protein does, what process it participates in, and where in the cell it acts. CATH: which structural fold it has in the CATH hierarchy. Organism: the species of origin.

mmCIF coordinates. The mmCIF block holds the 3D Cartesian coordinates of each backbone atom (N, Cα, C, O) in ångströms. mmCIF is the PDB's canonical archive format — a tagged-loop text representation of the atomic model.

pLDDT. pLDDT is the predicted lDDT-Cα score: AlphaFold's confidence that the local environment of each residue (all inter-atomic distances within 15 Å) is correctly placed. It is a per-residue number between 0 and 100, with higher meaning more reliable.

Backbone torsions (φ/ψ). φ (phi) and ψ (psi) are the two rotatable backbone dihedrals per residue: φ is the C(i-1)–N–Cα–C torsion, ψ is the N–Cα–C–N(i+1) torsion, both in degrees on (−180°, 180°]. α-helical residues cluster near (−60°, −45°); β-strand residues near (−120°, +130°). A Ramachandran plot is simply a scatter of (φ, ψ) for every residue.

B-factor. For experimental (PDB) structures, the B-factor (temperature factor) quantifies the positional spread of each atom in the crystal — a combination of thermal vibration and static disorder — in units of Å². High B-factors mark flexible loops or poorly resolved regions; low B-factors mark the rigid, well-ordered core.

Secondary structure (3-state, P-SEA). SS3 is a coarse helix/strand/coil call (letters a/b/c) made by the P-SEA algorithm from inter-Cα distances and dihedrals. It is less detailed than DSSP but needs only Cα positions.

Predicted aligned error. Predicted aligned error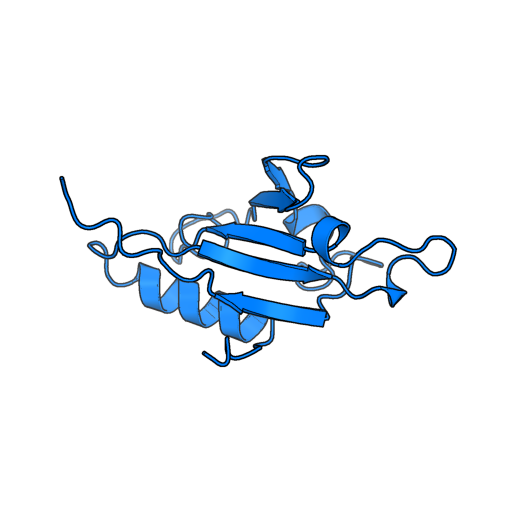 is AlphaFold's pairwise confidence. Unlike pLDDT (per-residue), PAE is per-residue-pair and captures whether two parts of the structure are correctly placed relative to each other. Units are ångströms of expected positional error.

Solvent-accessible surface area. Solvent-accessible surface area (SASA) is the area in Å² traced out by the centre of a 1.4 Å probe sphere (a water molecule) rolled over the protein's van der Waals surface (Shrake–Rupley / Lee–Richards construction). Buried residues have near-zero SASA; fully exposed residues can exceed 200 Å². The total SASA scal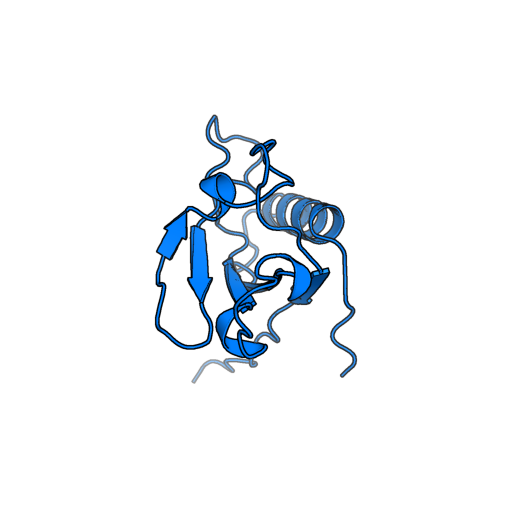es roughly with the number of surface residues.

Secondary structure (8-state, DSSP). The SS8 string is DSSP's per-residue secondary-structure call. α-helix (H) means an i→i+4 H-bond ladder; β-strand (E) means the residue participates in a β-sheet; 3₁₀ (G) and π (I) are tighter and wider helices; T/S are turns/bends; '-' is loop.

Rendered structure images. Structure images are PyMOL renders from six orthogonal camera directions. Cartoon representation draws helices as coils and strands as arrows; sticks shows the backbone as bonds; surface shows the solvent-excluded envelope. Rainbow coloring maps sequence position to hue (blue→red, N→C); chain coloring assigns a distinct color per polypeptide.

Sequence. The amino-acid sequence is the protein's primary structure: the linear order of residues from the N-terminus to the C-terminus, written in one-letter code. Everything else here — the 3D coordinates, the secondary structure, the domain annotations — is ultimately a consequence of this string.

Contact-map, Ramachandran, and PAE plots. Three diagnostic plots accompany the record. The Cα contact map visualizes the tertiary structure as a 2D adjacency matrix (8 Å cutoff, sequence-local contacts suppressed). The Ramachandran plot shows the distribution of backbone (φ, ψ) torsions, with points in the α and β basins reflecting secondary structure content. The PAE plot shows AlphaFold's inter-residue confidence as a color matrix.